Protein AF-A0A344W2J8-F1 (afdb_monomer_lite)

Structure (mmCIF, N/CA/C/O backbone):
data_AF-A0A344W2J8-F1
#
_entry.id   AF-A0A344W2J8-F1
#
loop_
_atom_site.group_PDB
_atom_site.id
_atom_site.type_symbol
_atom_site.label_atom_id
_atom_site.label_alt_id
_atom_site.label_comp_id
_atom_site.label_asym_id
_atom_site.label_entity_id
_atom_site.label_seq_id
_atom_site.pdbx_PDB_ins_code
_atom_site.Cartn_x
_atom_site.Cartn_y
_atom_site.Cartn_z
_atom_site.occupancy
_atom_site.B_iso_or_equiv
_atom_site.auth_seq_id
_atom_site.auth_comp_id
_atom_site.auth_asym_id
_atom_site.auth_atom_id
_atom_site.pdbx_PDB_model_num
ATOM 1 N N . MET A 1 1 ? -10.185 -0.478 15.047 1.00 80.12 1 MET A N 1
ATOM 2 C CA . MET A 1 1 ? -10.512 -0.639 13.615 1.00 80.12 1 MET A CA 1
ATOM 3 C C . MET A 1 1 ? -11.708 -1.562 13.424 1.00 80.12 1 MET A C 1
ATOM 5 O O . MET A 1 1 ? -12.673 -1.140 12.804 1.00 80.12 1 MET A O 1
ATOM 9 N N . GLU A 1 2 ? -11.704 -2.742 14.051 1.00 81.06 2 GLU A N 1
ATOM 10 C CA . GLU A 1 2 ? -12.824 -3.705 14.059 1.00 81.06 2 GLU A CA 1
ATOM 11 C C . GLU A 1 2 ? -14.201 -3.053 14.254 1.00 81.06 2 GLU A C 1
ATOM 13 O O . GLU A 1 2 ? -15.085 -3.241 13.428 1.00 81.06 2 GLU A O 1
ATOM 18 N N . LYS A 1 3 ? -14.363 -2.179 15.260 1.00 82.94 3 LYS A N 1
ATOM 19 C CA . LYS A 1 3 ? -15.641 -1.493 15.510 1.00 82.94 3 LYS A CA 1
ATOM 20 C C . LYS A 1 3 ? -16.161 -0.667 14.326 1.00 82.94 3 LYS A C 1
ATOM 22 O O . LYS A 1 3 ? -17.364 -0.626 14.104 1.00 82.94 3 LYS A O 1
ATOM 27 N N . LEU A 1 4 ? -15.283 -0.002 13.574 1.00 87.50 4 LEU A N 1
ATOM 28 C CA . LEU A 1 4 ? -15.686 0.780 12.398 1.00 87.50 4 LEU A CA 1
ATOM 29 C C . LEU A 1 4 ? -16.154 -0.149 11.272 1.00 87.50 4 LEU A C 1
ATOM 31 O O . LEU A 1 4 ? -17.192 0.102 10.663 1.00 87.50 4 LEU A O 1
ATOM 35 N N . LEU A 1 5 ? -15.431 -1.251 11.057 1.00 82.50 5 LEU A N 1
ATOM 36 C CA . LEU A 1 5 ? -15.772 -2.257 10.051 1.00 82.50 5 LEU A CA 1
ATOM 37 C C . LEU A 1 5 ? -17.085 -2.980 10.390 1.00 82.50 5 LEU A C 1
ATOM 39 O O . LEU A 1 5 ? -17.941 -3.129 9.521 1.00 82.50 5 LEU A O 1
ATOM 43 N N . GLU A 1 6 ? -17.301 -3.341 11.658 1.00 88.31 6 GLU A N 1
ATOM 44 C CA . GLU A 1 6 ? -18.571 -3.900 12.151 1.00 88.31 6 GLU A CA 1
ATOM 45 C C . GLU A 1 6 ? -19.757 -2.963 11.892 1.00 88.31 6 GLU A C 1
ATOM 47 O O . GLU A 1 6 ? -20.855 -3.407 11.556 1.00 88.31 6 GLU A O 1
ATOM 52 N N . LEU A 1 7 ? -19.532 -1.653 12.027 1.00 90.25 7 LEU A N 1
ATOM 53 C CA . LEU A 1 7 ? -20.526 -0.617 11.756 1.00 90.25 7 LEU A CA 1
ATOM 54 C C . LEU A 1 7 ? -20.680 -0.305 10.258 1.00 90.25 7 LEU A C 1
ATOM 56 O O . LEU A 1 7 ? -21.427 0.607 9.908 1.00 90.25 7 LEU A O 1
ATOM 60 N N . ARG A 1 8 ? -20.004 -1.055 9.373 1.00 88.81 8 ARG A N 1
ATOM 61 C CA . ARG A 1 8 ? -19.970 -0.838 7.915 1.00 88.81 8 ARG A CA 1
ATOM 62 C C . ARG A 1 8 ? -19.507 0.570 7.526 1.00 88.81 8 ARG A C 1
ATOM 64 O O . ARG A 1 8 ? -19.929 1.110 6.505 1.00 88.81 8 ARG A O 1
ATOM 71 N N . VAL A 1 9 ? -18.646 1.167 8.344 1.00 93.19 9 VAL A N 1
ATOM 72 C CA . VAL A 1 9 ? -17.973 2.430 8.035 1.00 93.19 9 VAL A CA 1
ATOM 73 C C . VAL A 1 9 ? -16.753 2.131 7.170 1.00 93.19 9 VAL A C 1
ATOM 75 O O . VAL A 1 9 ? -16.060 1.145 7.407 1.00 93.19 9 VAL A O 1
ATOM 78 N N . LEU A 1 10 ? -16.474 2.995 6.190 1.00 91.25 10 LEU A N 1
ATOM 79 C CA . LEU A 1 10 ? -15.230 2.968 5.423 1.00 91.25 10 LEU A CA 1
ATOM 80 C C . LEU A 1 10 ? -14.153 3.767 6.181 1.00 91.25 10 LEU A C 1
ATOM 82 O O . LEU A 1 10 ? -14.232 4.998 6.202 1.00 91.25 10 LEU A O 1
ATOM 86 N N . PRO A 1 11 ? -13.177 3.116 6.840 1.00 89.69 11 PRO A N 1
ATOM 87 C CA . PRO A 1 11 ? -12.115 3.830 7.531 1.00 89.69 11 PRO A CA 1
ATOM 88 C C . PRO A 1 11 ? -11.168 4.487 6.523 1.00 89.69 11 PRO A C 1
ATOM 90 O O . PRO A 1 11 ? -10.674 3.834 5.607 1.00 89.69 11 PRO A O 1
ATOM 93 N N . ILE A 1 12 ? -10.887 5.773 6.727 1.00 91.94 12 ILE A N 1
ATOM 94 C CA . ILE A 1 12 ? -9.868 6.517 5.983 1.00 91.94 12 ILE A CA 1
ATOM 95 C C . ILE A 1 12 ? -8.737 6.801 6.963 1.00 91.94 12 ILE A C 1
ATOM 97 O O . ILE A 1 12 ? -8.940 7.481 7.969 1.00 91.94 12 ILE A O 1
ATOM 101 N N . VAL A 1 13 ? -7.571 6.228 6.691 1.00 90.94 13 VAL A N 1
ATOM 102 C CA . VAL A 1 13 ? -6.379 6.355 7.530 1.00 90.94 13 VAL A CA 1
ATOM 103 C C . VAL A 1 13 ? -5.343 7.165 6.764 1.00 90.94 13 VAL A C 1
ATOM 105 O O . VAL A 1 13 ? -5.181 6.982 5.562 1.00 90.94 13 VAL A O 1
ATOM 108 N N . ASN A 1 14 ? -4.661 8.059 7.467 1.00 89.19 14 ASN A N 1
ATOM 109 C CA . ASN A 1 14 ? -3.517 8.806 6.968 1.00 89.19 14 ASN A CA 1
ATOM 110 C C . ASN A 1 14 ? -2.521 8.979 8.114 1.00 89.19 14 ASN A C 1
ATOM 112 O O . ASN A 1 14 ? -2.889 8.833 9.287 1.00 89.19 14 ASN A O 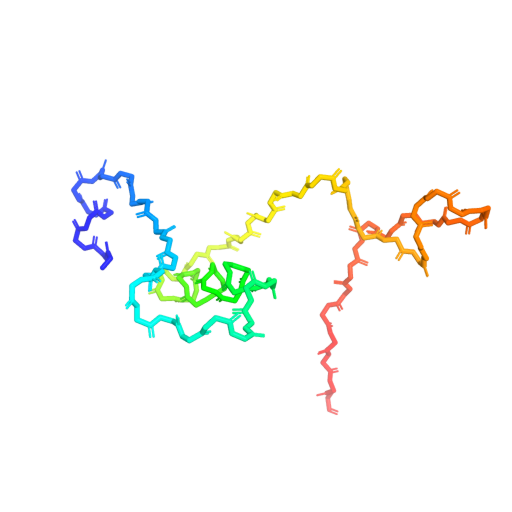1
ATOM 116 N N . GLU A 1 15 ? -1.286 9.324 7.781 1.00 85.56 15 GLU A N 1
ATOM 117 C CA . GLU A 1 15 ? -0.339 9.794 8.775 1.00 85.56 15 GLU A CA 1
ATOM 118 C C . GLU A 1 15 ? -0.860 11.055 9.490 1.00 85.56 15 GLU A C 1
ATOM 120 O O . GLU A 1 15 ? -1.615 11.870 8.947 1.00 85.56 15 GLU A O 1
ATOM 125 N N . ASN A 1 16 ? -0.475 11.198 10.757 1.00 79.75 16 ASN A N 1
ATOM 126 C CA . ASN A 1 16 ? -0.739 12.399 11.528 1.00 79.75 16 ASN A CA 1
ATOM 127 C C . ASN A 1 16 ? 0.410 13.406 11.348 1.00 79.75 16 ASN A C 1
A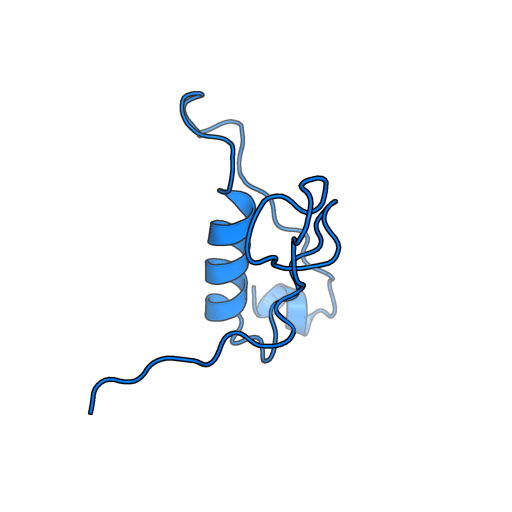TOM 129 O O . ASN A 1 16 ? 1.329 13.471 12.170 1.00 79.75 16 ASN A O 1
ATOM 133 N N . ASP A 1 17 ? 0.303 14.230 10.303 1.00 72.38 17 ASP A N 1
ATOM 134 C CA . ASP A 1 17 ? 1.287 15.249 9.890 1.00 72.38 17 ASP A CA 1
ATOM 135 C C . ASP A 1 17 ? 1.657 16.282 10.978 1.00 72.38 17 ASP A C 1
ATOM 137 O O . ASP A 1 17 ? 2.610 17.045 10.821 1.00 72.38 17 ASP A O 1
ATOM 141 N N . THR A 1 18 ? 0.910 16.338 12.085 1.00 65.25 18 THR A N 1
ATOM 142 C CA . THR A 1 18 ? 1.142 17.263 13.208 1.00 65.25 18 THR A CA 1
ATOM 143 C C . THR A 1 18 ? 2.173 16.774 14.231 1.00 65.25 18 THR A C 1
ATOM 145 O O . THR A 1 18 ? 2.636 17.575 15.042 1.00 65.25 18 THR A O 1
ATOM 148 N N . VAL A 1 19 ? 2.521 15.482 14.227 1.00 62.88 19 VAL A N 1
ATOM 149 C CA . VAL A 1 19 ? 3.475 14.871 15.181 1.00 62.88 19 VAL A CA 1
ATOM 150 C C . VAL A 1 19 ? 4.748 14.375 14.481 1.00 62.88 19 VAL A C 1
ATOM 152 O O . VAL A 1 19 ? 5.786 14.240 15.127 1.00 62.88 19 VAL A O 1
ATOM 155 N N . ALA A 1 20 ? 4.697 14.156 13.166 1.00 59.09 20 ALA A N 1
ATOM 156 C CA . ALA A 1 20 ? 5.840 13.728 12.370 1.00 59.09 20 ALA A CA 1
ATOM 157 C C . ALA A 1 20 ? 6.860 14.870 12.188 1.00 59.09 20 ALA A C 1
ATOM 159 O O . ALA A 1 20 ? 6.551 15.951 11.679 1.00 59.09 20 ALA A O 1
ATOM 160 N N . THR A 1 21 ? 8.103 14.645 12.613 1.00 57.06 21 THR A N 1
ATOM 161 C CA . THR A 1 21 ? 9.237 15.532 12.320 1.00 57.06 21 THR A CA 1
ATOM 162 C C . THR A 1 21 ? 9.524 15.511 10.817 1.00 57.06 21 THR A C 1
ATOM 164 O O . THR A 1 21 ? 9.607 14.438 10.234 1.00 57.06 21 THR A O 1
ATOM 167 N N . GLN A 1 22 ? 9.693 16.682 10.192 1.00 55.84 22 GLN A N 1
ATOM 168 C CA . GLN A 1 22 ? 9.714 16.907 8.730 1.00 55.84 22 GLN A CA 1
ATOM 169 C C . GLN A 1 22 ? 10.782 16.156 7.898 1.00 55.84 22 GLN A C 1
ATOM 171 O O . GLN A 1 22 ? 10.893 16.412 6.701 1.00 55.84 22 GLN A O 1
ATOM 176 N N . GLU A 1 23 ? 11.587 15.273 8.482 1.00 50.09 23 GLU A N 1
ATOM 177 C CA . GLU A 1 23 ? 12.778 14.724 7.826 1.00 50.09 23 GLU A CA 1
ATOM 178 C C . GLU A 1 23 ? 12.512 13.497 6.939 1.00 50.09 23 GLU A C 1
ATOM 180 O O . GLU A 1 23 ? 13.353 13.182 6.099 1.00 50.09 23 GLU A O 1
ATOM 185 N N . ILE A 1 24 ? 11.352 12.836 7.034 1.00 49.62 24 ILE A N 1
ATOM 186 C CA . ILE A 1 24 ? 10.985 11.703 6.167 1.00 49.62 24 ILE A CA 1
ATOM 187 C C . ILE A 1 24 ? 9.474 11.791 5.904 1.00 49.62 24 ILE A C 1
ATOM 189 O O . ILE A 1 24 ? 8.707 11.913 6.846 1.00 49.62 24 ILE A O 1
ATOM 193 N N . ARG A 1 25 ? 9.068 11.876 4.630 1.00 58.56 25 ARG A N 1
ATOM 194 C CA . ARG A 1 25 ? 7.652 11.910 4.187 1.00 58.56 25 ARG A CA 1
ATOM 195 C C . ARG A 1 25 ? 7.365 10.965 3.017 1.00 58.56 25 ARG A C 1
ATOM 197 O O . ARG A 1 25 ? 6.232 10.848 2.560 1.00 58.56 25 ARG A O 1
ATOM 204 N N . PHE A 1 26 ? 8.406 10.361 2.446 1.00 57.69 26 PHE A N 1
ATOM 205 C CA . PHE A 1 26 ? 8.288 9.485 1.284 1.00 57.69 26 PHE A CA 1
ATOM 206 C C . PHE A 1 26 ? 8.227 8.036 1.767 1.00 57.69 26 PHE A C 1
ATOM 208 O O . PHE A 1 26 ? 9.192 7.546 2.346 1.00 57.69 26 PHE A O 1
ATOM 215 N N . GLY A 1 27 ? 7.105 7.360 1.506 1.00 66.25 27 GLY A N 1
ATOM 216 C CA . GLY A 1 27 ? 6.903 5.943 1.835 1.00 66.25 27 GLY A CA 1
ATOM 217 C C . GLY A 1 27 ? 6.237 5.660 3.189 1.00 66.25 27 GLY A C 1
ATOM 218 O O . GLY A 1 27 ? 5.950 4.500 3.481 1.00 66.25 27 GLY A O 1
ATOM 219 N N . ASP A 1 28 ? 5.924 6.680 3.997 1.00 80.31 28 ASP A N 1
ATOM 220 C CA . ASP A 1 28 ? 5.300 6.476 5.316 1.00 80.31 28 ASP A CA 1
ATOM 221 C C . ASP A 1 28 ? 3.888 5.903 5.212 1.00 80.31 28 ASP A C 1
ATOM 223 O O . ASP A 1 28 ? 3.521 5.001 5.966 1.00 80.31 28 ASP A O 1
ATOM 227 N N . ASN A 1 29 ? 3.116 6.338 4.214 1.00 89.19 29 ASN A N 1
ATOM 228 C CA . ASN A 1 29 ? 1.784 5.791 3.980 1.00 89.19 29 ASN A CA 1
ATOM 229 C C . ASN A 1 29 ? 1.807 4.347 3.451 1.00 89.19 29 ASN A C 1
ATOM 231 O O . ASN A 1 29 ? 0.877 3.603 3.753 1.00 89.19 29 ASN A O 1
ATOM 235 N N . ASP A 1 30 ? 2.858 3.908 2.750 1.00 91.12 30 ASP A N 1
ATOM 236 C CA . ASP A 1 30 ? 2.994 2.501 2.339 1.00 91.12 30 ASP A CA 1
ATOM 237 C C . ASP A 1 30 ? 3.226 1.609 3.564 1.00 91.12 30 ASP A C 1
ATOM 239 O O . ASP A 1 30 ? 2.595 0.559 3.729 1.00 91.12 30 ASP A O 1
ATOM 243 N N . HIS A 1 31 ? 4.086 2.063 4.481 1.00 90.62 31 HIS A N 1
ATOM 244 C CA . HIS A 1 31 ? 4.328 1.376 5.744 1.00 90.62 31 HIS A CA 1
ATOM 245 C C . HIS A 1 31 ? 3.081 1.400 6.641 1.00 90.62 31 HIS A C 1
ATOM 247 O O . HIS A 1 31 ? 2.665 0.358 7.152 1.00 90.62 31 HIS A O 1
ATOM 253 N N . LEU A 1 32 ? 2.427 2.554 6.787 1.00 92.00 32 LEU A N 1
ATOM 254 C CA . LEU A 1 32 ? 1.172 2.683 7.524 1.00 92.00 32 LEU A CA 1
ATOM 255 C C . LEU A 1 32 ? 0.094 1.759 6.951 1.00 92.00 32 LEU A C 1
ATOM 257 O O . LEU A 1 32 ? -0.578 1.066 7.713 1.00 92.00 32 LEU A O 1
ATOM 261 N N . ALA A 1 33 ? -0.045 1.694 5.626 1.00 93.94 33 ALA A N 1
ATOM 262 C CA . ALA A 1 33 ? -0.988 0.802 4.965 1.00 93.94 33 ALA A CA 1
ATOM 263 C C . ALA A 1 33 ? -0.662 -0.675 5.234 1.00 93.94 33 ALA A C 1
ATOM 265 O O . ALA A 1 33 ? -1.575 -1.446 5.528 1.00 93.94 33 ALA A O 1
ATOM 266 N N . SER A 1 34 ? 0.621 -1.061 5.234 1.00 94.62 34 SER A N 1
ATOM 267 C CA . SER A 1 34 ? 1.060 -2.402 5.648 1.00 94.62 34 SER A CA 1
ATOM 268 C C . SER A 1 34 ? 0.670 -2.717 7.097 1.00 94.62 34 SER A C 1
ATOM 270 O O . SER A 1 34 ? 0.128 -3.788 7.372 1.00 94.62 34 SER A O 1
ATOM 272 N N . LEU A 1 35 ? 0.885 -1.784 8.030 1.00 94.44 35 LEU A N 1
ATOM 273 C CA . LEU A 1 35 ? 0.510 -1.957 9.439 1.00 94.44 35 LEU A CA 1
ATOM 274 C C . LEU A 1 35 ? -1.010 -2.057 9.618 1.00 94.44 35 LEU A C 1
ATOM 276 O O . LEU A 1 35 ? -1.492 -2.901 10.373 1.00 94.44 35 LEU A O 1
ATOM 280 N N . VAL A 1 36 ? -1.778 -1.227 8.909 1.00 94.50 36 VAL A N 1
ATOM 281 C CA . VAL A 1 36 ? -3.245 -1.267 8.932 1.00 94.50 36 VAL A CA 1
ATOM 282 C C . VAL A 1 36 ? -3.758 -2.585 8.356 1.00 94.50 36 VAL A C 1
ATOM 284 O O . VAL A 1 36 ? -4.623 -3.200 8.975 1.00 94.50 36 VAL A O 1
ATOM 287 N N . ALA A 1 37 ? -3.213 -3.047 7.226 1.00 95.56 37 ALA A N 1
ATOM 288 C CA . ALA A 1 37 ? -3.572 -4.322 6.611 1.00 95.56 37 ALA A CA 1
ATOM 289 C C . ALA A 1 37 ? -3.324 -5.499 7.567 1.00 95.56 37 ALA A C 1
ATOM 291 O O . ALA A 1 37 ? -4.204 -6.339 7.742 1.00 95.56 37 ALA A O 1
ATOM 292 N N . GLN A 1 38 ? -2.178 -5.517 8.258 1.00 94.69 38 GLN A N 1
ATOM 293 C CA . GLN A 1 38 ? -1.891 -6.512 9.295 1.00 94.69 38 GLN A CA 1
ATOM 294 C C . GLN A 1 38 ? -2.867 -6.418 10.476 1.00 94.69 38 GLN A C 1
ATOM 296 O O . GLN A 1 38 ? -3.395 -7.437 10.918 1.00 94.69 38 GLN A O 1
ATOM 301 N N . LEU A 1 39 ? -3.149 -5.205 10.967 1.00 93.94 39 LEU A N 1
ATOM 302 C CA . LEU A 1 39 ? -4.041 -4.971 12.106 1.00 93.94 39 LEU A CA 1
ATOM 303 C C . LEU A 1 39 ? -5.467 -5.471 11.847 1.00 93.94 39 LEU A C 1
ATOM 305 O O . LEU 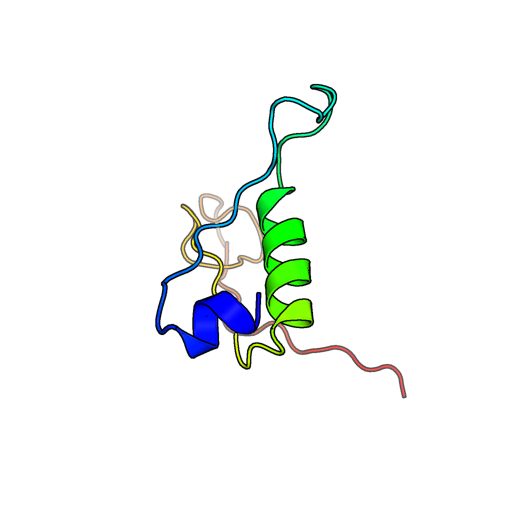A 1 39 ? -6.113 -5.974 12.762 1.00 93.94 39 LEU A O 1
ATOM 309 N N . VAL A 1 40 ? -5.969 -5.308 10.621 1.00 92.81 40 VAL A N 1
ATOM 310 C CA . VAL A 1 40 ? -7.315 -5.765 10.235 1.00 92.81 40 VAL A CA 1
ATOM 311 C C . VAL A 1 40 ? -7.335 -7.170 9.651 1.00 92.81 40 VAL A C 1
ATOM 313 O O . VAL A 1 40 ? -8.408 -7.631 9.276 1.00 92.81 40 VAL A O 1
ATOM 316 N N . GLN A 1 41 ? -6.176 -7.831 9.566 1.00 94.12 41 GLN A N 1
ATOM 317 C CA . GLN A 1 41 ? -6.016 -9.133 8.916 1.00 94.12 41 GLN A CA 1
ATOM 318 C C . GLN A 1 41 ? -6.571 -9.124 7.482 1.00 94.12 41 GLN A C 1
ATOM 320 O O . GLN A 1 41 ? -7.336 -9.999 7.090 1.00 94.12 41 GLN A O 1
ATOM 325 N N . ALA A 1 42 ? -6.221 -8.093 6.709 1.00 94.69 42 ALA A N 1
ATOM 326 C CA . ALA A 1 42 ? -6.650 -7.972 5.323 1.00 94.69 42 ALA A CA 1
ATOM 327 C C . ALA A 1 42 ? -6.088 -9.122 4.475 1.00 94.69 42 ALA A C 1
ATOM 329 O O . ALA A 1 42 ? -4.896 -9.422 4.546 1.00 94.69 42 ALA A O 1
ATOM 330 N N . ASP A 1 43 ? -6.924 -9.696 3.608 1.00 95.69 43 ASP A N 1
ATOM 331 C CA . ASP A 1 43 ? -6.488 -10.704 2.636 1.00 95.69 43 ASP A CA 1
ATOM 332 C C . ASP A 1 43 ? -5.528 -10.117 1.587 1.00 95.69 43 ASP A C 1
ATOM 334 O O . ASP A 1 43 ? -4.652 -10.810 1.071 1.00 95.69 43 ASP A O 1
ATOM 338 N N . VAL A 1 44 ? -5.708 -8.834 1.245 1.00 95.75 44 VAL A N 1
ATOM 339 C CA . VAL A 1 44 ? -4.954 -8.132 0.198 1.00 95.75 44 VAL A CA 1
ATOM 340 C C . VAL A 1 44 ? -4.725 -6.671 0.589 1.00 95.75 44 VAL A C 1
ATOM 342 O O . VAL A 1 44 ? -5.644 -5.986 1.039 1.00 95.75 44 VAL A O 1
ATOM 345 N N . LEU A 1 45 ? -3.510 -6.177 0.337 1.00 95.44 45 LEU A N 1
ATOM 346 C CA . LEU A 1 45 ? -3.167 -4.755 0.323 1.00 95.44 45 LEU A CA 1
ATOM 347 C C . LEU A 1 45 ? -2.924 -4.315 -1.126 1.00 95.44 45 LEU A C 1
ATOM 349 O O . LEU A 1 45 ? -2.056 -4.861 -1.803 1.00 95.44 45 LEU A O 1
ATOM 353 N N . VAL A 1 46 ? -3.683 -3.324 -1.594 1.00 95.25 46 VAL A N 1
ATOM 354 C CA . VAL A 1 46 ? -3.508 -2.723 -2.924 1.00 95.25 46 VAL A CA 1
ATOM 355 C C . VAL A 1 46 ? -2.869 -1.348 -2.760 1.00 95.25 46 VAL A C 1
ATOM 357 O O . VAL A 1 46 ? -3.482 -0.455 -2.179 1.00 95.25 46 VAL A O 1
ATOM 360 N N . LEU A 1 47 ? -1.655 -1.178 -3.286 1.00 93.50 47 LEU A N 1
ATOM 361 C CA . LEU A 1 47 ? -0.967 0.113 -3.347 1.00 93.50 47 LEU A CA 1
ATOM 362 C C . LEU A 1 47 ? -1.211 0.744 -4.720 1.00 93.50 47 LEU A C 1
ATOM 364 O O . LEU A 1 47 ? -0.876 0.155 -5.748 1.00 93.50 47 LEU A O 1
ATOM 368 N N . LEU A 1 48 ? -1.824 1.926 -4.736 1.00 93.12 48 LEU A N 1
ATOM 369 C CA . LEU A 1 48 ? -2.036 2.700 -5.957 1.00 93.12 48 LEU A CA 1
ATOM 370 C C . LEU A 1 48 ? -0.891 3.693 -6.115 1.00 93.12 48 LEU A C 1
ATOM 372 O O . LEU A 1 48 ? -0.632 4.486 -5.214 1.00 93.12 48 LEU A O 1
ATOM 376 N N . SER A 1 49 ? -0.231 3.643 -7.265 1.00 89.81 49 SER A N 1
ATOM 377 C CA . SER A 1 49 ? 0.926 4.471 -7.586 1.00 89.81 49 SER A CA 1
ATOM 378 C C . SER A 1 49 ? 0.717 5.184 -8.922 1.00 89.81 49 SER A C 1
ATOM 380 O O . SER A 1 49 ? -0.143 4.803 -9.720 1.00 89.81 49 SER A O 1
ATOM 382 N N . ASP A 1 50 ? 1.487 6.244 -9.150 1.00 89.19 50 ASP A N 1
ATOM 383 C CA . ASP A 1 50 ? 1.597 6.926 -10.441 1.00 89.19 50 ASP A CA 1
ATOM 384 C C . ASP A 1 50 ? 2.390 6.102 -11.471 1.00 89.19 50 ASP A C 1
ATOM 386 O O . ASP A 1 50 ? 2.275 6.334 -12.677 1.00 89.19 50 ASP A O 1
ATOM 390 N N . VAL A 1 51 ? 3.135 5.098 -11.003 1.00 88.00 51 VAL A N 1
ATOM 391 C CA . VAL A 1 51 ? 3.718 4.031 -11.818 1.00 88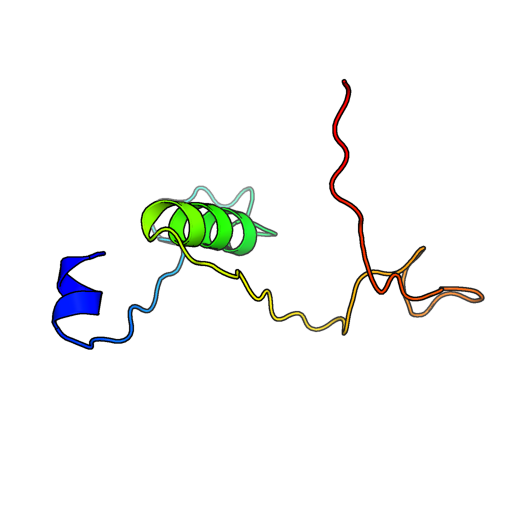.00 51 VAL A CA 1
ATOM 392 C C . VAL A 1 51 ? 2.801 2.803 -11.789 1.00 88.00 51 VAL A C 1
ATOM 394 O O . VAL A 1 51 ? 2.341 2.368 -10.737 1.00 88.00 51 VAL A O 1
ATOM 397 N N . ASP A 1 52 ? 2.555 2.193 -12.947 1.00 90.56 52 ASP A N 1
ATOM 398 C CA . ASP A 1 52 ? 1.597 1.090 -13.140 1.00 90.56 52 ASP A CA 1
ATOM 399 C C . ASP A 1 52 ? 2.117 -0.307 -12.729 1.00 90.56 52 ASP A C 1
ATOM 401 O O . ASP A 1 52 ? 1.488 -1.345 -12.991 1.00 90.56 52 ASP A O 1
ATOM 405 N N . GLY A 1 53 ? 3.282 -0.358 -12.088 1.00 93.00 53 GLY A N 1
ATOM 406 C CA . GLY A 1 53 ? 3.873 -1.584 -11.578 1.00 93.00 53 GLY A C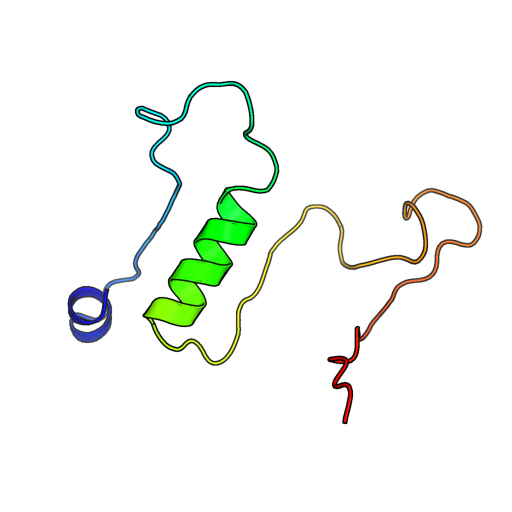A 1
ATOM 407 C C . GLY A 1 53 ? 5.343 -1.438 -11.210 1.00 93.00 53 GLY A C 1
ATOM 408 O O . GLY A 1 53 ? 5.924 -0.355 -11.232 1.00 93.00 53 GLY A O 1
ATOM 409 N N . ILE A 1 54 ? 5.948 -2.573 -10.876 1.00 94.62 54 ILE A N 1
ATOM 410 C CA . ILE A 1 54 ? 7.376 -2.675 -10.588 1.00 94.62 54 ILE A CA 1
ATOM 411 C C . ILE A 1 54 ? 8.109 -2.974 -11.899 1.00 94.62 54 ILE A C 1
ATOM 413 O O . ILE A 1 54 ? 7.634 -3.768 -12.709 1.00 94.62 54 ILE A O 1
ATOM 417 N N . TYR A 1 55 ? 9.273 -2.360 -12.099 1.00 96.19 55 TYR A N 1
ATOM 418 C CA . TYR A 1 55 ? 10.111 -2.548 -13.283 1.00 96.19 55 TYR A CA 1
ATOM 419 C C . TYR A 1 55 ? 11.545 -2.905 -12.886 1.00 96.19 55 TYR A C 1
ATOM 421 O O . TYR A 1 55 ? 11.997 -2.593 -11.786 1.00 96.19 55 TYR A O 1
ATOM 429 N N . THR A 1 56 ? 12.285 -3.535 -13.800 1.00 96.62 56 THR A N 1
ATOM 430 C CA . THR A 1 56 ? 13.706 -3.886 -13.612 1.00 96.62 56 THR A CA 1
ATOM 431 C C . THR A 1 56 ? 14.641 -2.672 -13.521 1.00 96.62 56 THR A C 1
ATOM 433 O O . THR A 1 56 ? 15.766 -2.794 -13.039 1.00 96.62 56 THR A O 1
ATOM 436 N N . LYS A 1 57 ? 14.185 -1.508 -13.991 1.00 96.19 57 LYS A N 1
ATOM 437 C CA . LYS A 1 57 ? 14.834 -0.188 -13.935 1.00 96.19 57 LYS A CA 1
ATOM 438 C C . LYS A 1 57 ? 13.748 0.895 -14.104 1.00 96.19 57 LYS A C 1
ATOM 440 O O . LYS A 1 57 ? 12.598 0.523 -14.352 1.00 96.19 57 LYS A O 1
ATOM 445 N N . PRO A 1 58 ? 14.053 2.203 -14.010 1.00 94.75 58 PRO A N 1
ATOM 446 C CA . PRO A 1 58 ? 13.054 3.240 -14.255 1.00 94.75 58 PRO A CA 1
ATOM 447 C C . PRO A 1 58 ? 12.322 3.027 -15.597 1.00 94.75 58 PRO A C 1
ATOM 449 O O . PRO A 1 58 ? 12.978 2.828 -16.619 1.00 94.75 58 PRO A O 1
ATOM 452 N N . PRO A 1 59 ? 10.976 3.065 -15.633 1.00 93.62 59 PRO A N 1
ATOM 453 C CA . PRO A 1 59 ? 10.185 2.620 -16.789 1.00 93.62 59 PRO A CA 1
ATOM 454 C C . PRO A 1 59 ? 10.408 3.445 -18.066 1.00 93.62 59 PRO A C 1
ATOM 456 O O . PRO A 1 59 ? 10.084 2.999 -19.161 1.00 93.62 59 PRO A O 1
ATOM 459 N N . HIS A 1 60 ? 10.968 4.649 -17.939 1.00 93.81 60 HIS A N 1
ATOM 460 C CA . HIS A 1 60 ? 11.306 5.519 -19.064 1.00 93.81 60 HIS A CA 1
ATOM 461 C C . HIS A 1 60 ? 12.670 5.194 -19.703 1.00 93.81 60 HIS A C 1
ATOM 463 O O . HIS A 1 60 ? 13.004 5.757 -20.746 1.00 93.81 60 HIS A O 1
ATOM 469 N N . GLU A 1 61 ? 13.474 4.318 -19.097 1.00 96.81 61 GLU A N 1
ATOM 470 C CA . GLU A 1 61 ? 14.783 3.939 -19.624 1.00 96.81 61 GLU A CA 1
ATOM 471 C C . GLU A 1 61 ? 14.691 2.792 -20.650 1.00 96.81 61 GLU A C 1
ATOM 473 O O . GLU A 1 61 ? 13.904 1.855 -20.480 1.00 96.81 61 GLU A O 1
ATOM 478 N N . PRO A 1 62 ? 15.536 2.791 -21.702 1.00 96.44 62 PRO A N 1
ATOM 479 C CA . PRO A 1 62 ? 15.566 1.706 -22.676 1.00 96.44 62 PRO A CA 1
ATOM 480 C C . PRO A 1 62 ? 15.799 0.325 -22.044 1.00 96.44 62 PRO A C 1
ATOM 482 O O . PRO A 1 62 ? 16.716 0.103 -21.242 1.00 96.44 62 PRO A O 1
ATOM 485 N N . GLY A 1 63 ? 14.970 -0.635 -22.453 1.00 96.12 63 GLY A N 1
ATOM 486 C CA . GLY A 1 63 ? 15.018 -2.012 -21.963 1.00 96.12 63 GLY A CA 1
ATOM 487 C C . GLY A 1 63 ? 14.529 -2.181 -20.523 1.00 96.12 63 GLY A C 1
ATOM 488 O O . GLY A 1 63 ? 14.981 -3.108 -19.857 1.00 96.12 63 GLY A O 1
ATOM 489 N N . ALA A 1 64 ? 13.700 -1.269 -20.006 1.00 97.00 64 ALA A N 1
ATOM 490 C CA . ALA A 1 64 ? 12.932 -1.514 -18.791 1.00 97.00 64 ALA A CA 1
ATOM 491 C C . ALA A 1 64 ? 11.858 -2.577 -19.047 1.00 97.00 64 ALA A C 1
ATOM 493 O O . ALA A 1 64 ? 11.096 -2.484 -20.009 1.00 97.00 64 ALA A O 1
ATOM 494 N N . GLU A 1 65 ? 11.802 -3.582 -18.179 1.00 96.88 65 GLU A N 1
ATOM 495 C CA . GLU A 1 65 ? 10.841 -4.683 -18.265 1.00 96.88 65 GLU A CA 1
ATOM 496 C C . GLU A 1 65 ? 9.976 -4.699 -17.006 1.00 96.88 65 GLU A C 1
ATOM 498 O O . GLU A 1 65 ? 10.484 -4.517 -15.895 1.00 96.88 65 GLU A O 1
ATOM 503 N N . ARG A 1 66 ? 8.665 -4.890 -17.183 1.00 96.25 66 ARG A N 1
ATOM 504 C CA . ARG A 1 66 ? 7.701 -4.947 -16.080 1.00 96.25 66 ARG A CA 1
ATOM 505 C C . ARG A 1 66 ? 7.826 -6.279 -15.345 1.00 96.25 66 ARG A C 1
ATOM 507 O O . ARG A 1 66 ? 7.871 -7.337 -15.966 1.00 96.25 66 ARG A O 1
ATOM 514 N N . ILE A 1 67 ? 7.824 -6.222 -14.020 1.00 96.62 67 ILE A N 1
ATOM 515 C CA . ILE A 1 67 ? 7.810 -7.384 -13.135 1.00 96.62 67 ILE A CA 1
ATOM 516 C C . ILE A 1 67 ? 6.358 -7.640 -12.729 1.00 96.62 67 ILE A C 1
ATOM 518 O O . ILE A 1 67 ? 5.794 -6.899 -11.927 1.00 96.62 67 ILE A O 1
ATOM 522 N N . GLU A 1 68 ? 5.738 -8.676 -13.298 1.00 95.56 68 GLU A N 1
ATOM 523 C CA . GLU A 1 68 ? 4.333 -9.005 -13.010 1.00 95.56 68 GLU A CA 1
ATOM 524 C C . GLU A 1 68 ? 4.138 -9.595 -11.610 1.00 95.56 68 GLU A C 1
ATOM 526 O O . GLU A 1 68 ? 3.130 -9.330 -10.958 1.00 95.56 68 GLU A O 1
ATOM 531 N N . ILE A 1 69 ? 5.097 -10.403 -11.147 1.00 95.31 69 ILE A N 1
ATOM 532 C CA . ILE A 1 69 ? 5.030 -11.103 -9.864 1.00 95.31 69 ILE A CA 1
ATOM 533 C C . ILE A 1 69 ? 6.405 -11.058 -9.206 1.00 95.31 69 ILE A C 1
ATOM 535 O O . ILE A 1 69 ? 7.398 -11.502 -9.783 1.00 95.31 69 ILE A O 1
ATOM 539 N N . VAL A 1 70 ? 6.442 -10.574 -7.966 1.00 93.06 70 VAL A N 1
ATOM 540 C CA . VAL A 1 70 ? 7.592 -10.737 -7.075 1.00 93.06 70 VAL A CA 1
ATOM 541 C C . VAL A 1 70 ? 7.288 -11.922 -6.156 1.00 93.06 70 VAL A C 1
ATOM 543 O O . VAL A 1 70 ? 6.375 -11.824 -5.334 1.00 93.06 70 VAL A O 1
ATOM 546 N N . PRO A 1 71 ? 7.982 -13.065 -6.299 1.00 90.88 71 PRO A N 1
ATOM 547 C CA . PRO A 1 71 ? 7.721 -14.220 -5.455 1.00 90.88 71 PRO A CA 1
ATOM 548 C C . PRO A 1 71 ? 8.138 -13.928 -4.014 1.00 90.88 71 PRO A C 1
ATOM 550 O O . PRO A 1 71 ? 9.164 -13.295 -3.759 1.00 90.88 71 PRO A O 1
ATOM 553 N N . PHE A 1 72 ? 7.362 -14.439 -3.060 1.00 87.00 72 PHE A N 1
ATOM 554 C CA . PHE A 1 72 ? 7.783 -14.448 -1.668 1.00 87.00 72 PHE A CA 1
ATOM 555 C C . PHE A 1 72 ? 8.991 -15.374 -1.512 1.00 87.00 72 PHE A C 1
ATOM 557 O O . PHE A 1 72 ? 8.931 -16.553 -1.871 1.00 87.00 72 PHE A O 1
ATOM 564 N N . TRP A 1 73 ? 10.087 -14.842 -0.979 1.00 82.56 73 TRP A N 1
ATOM 565 C CA . TRP A 1 73 ? 11.257 -15.650 -0.679 1.00 82.56 73 TRP A CA 1
ATOM 566 C C . TRP A 1 73 ? 11.133 -16.280 0.711 1.00 82.56 73 TRP A C 1
ATOM 568 O O . TRP A 1 73 ? 10.912 -15.592 1.705 1.00 82.56 73 TRP A O 1
ATOM 578 N N . SER A 1 74 ? 11.323 -17.595 0.772 1.00 78.00 74 SER A N 1
ATOM 579 C CA . SER A 1 74 ? 11.433 -18.373 2.003 1.00 78.00 74 SER A CA 1
ATOM 580 C C . SER A 1 74 ? 12.764 -19.119 1.963 1.00 78.00 74 SER A C 1
ATOM 582 O O . SER A 1 74 ? 12.944 -20.033 1.161 1.00 78.00 74 SER A O 1
ATOM 584 N N . SER A 1 75 ? 13.710 -18.734 2.822 1.00 65.25 75 SER A N 1
ATOM 585 C CA . SER A 1 75 ? 14.783 -19.642 3.235 1.00 65.25 75 SER A CA 1
ATOM 586 C C . SER A 1 75 ? 14.163 -20.758 4.059 1.00 65.25 75 SER A C 1
ATOM 588 O O . SER A 1 75 ? 13.646 -20.500 5.148 1.00 65.25 75 SER A O 1
ATOM 590 N N . SER A 1 76 ? 14.196 -21.971 3.513 1.00 52.53 76 SER A N 1
ATOM 591 C CA . SER A 1 76 ? 14.137 -23.198 4.312 1.00 52.53 76 SER A CA 1
ATOM 592 C C . SER A 1 76 ? 15.409 -23.356 5.138 1.00 52.53 76 SER A C 1
ATOM 594 O O . SER A 1 76 ? 16.475 -22.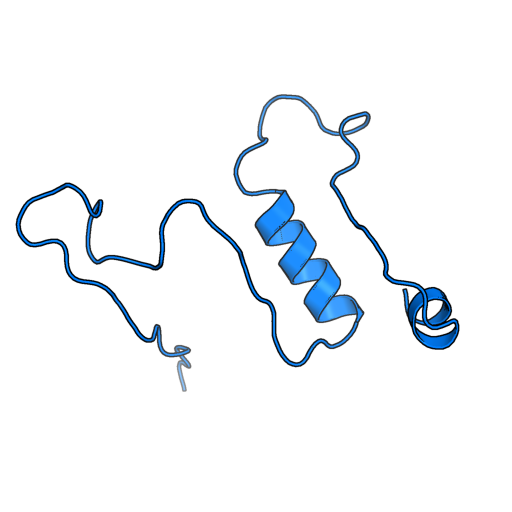920 4.644 1.00 52.53 76 SER A O 1
#

Secondary structure (DSSP, 8-state):
-HHHHHTT--------TTTS-TT--SSHHHHHHHHHHHHTT-S------SSSSEESS-TTSTT--EES--PPP---

pLDDT: mean 86.0, std 13.15, range [49.62, 97.0]

Radius of gyration: 16.71 Å; chains: 1; bounding box: 36×40×38 Å

Foldseek 3Di:
DVVCVVVVHDDDDDDPPVPDDPPDDPCPVVVVQVVVCVVVVPPDRDDDDPDPADWPDPPPDPPIDGDPDDDDDDDD

Sequence (76 aa):
MEKLLELRVLPIVNENDTVATQEIRFGDNDHLASLVAQLVQADVLVLLSDVDGIYTKPPHEPGAERIEIVPFWSSS